Protein AF-A0A955X8Z4-F1 (afdb_monomer_lite)

Structure (mmCIF, N/CA/C/O backbone):
data_AF-A0A955X8Z4-F1
#
_entry.id   AF-A0A955X8Z4-F1
#
loop_
_atom_site.group_PDB
_atom_site.id
_atom_site.type_symbol
_atom_site.label_atom_id
_atom_site.label_alt_id
_atom_site.label_comp_id
_atom_site.label_asym_id
_atom_site.label_entity_id
_atom_site.label_seq_id
_atom_site.pdbx_PDB_ins_code
_atom_site.Cartn_x
_atom_site.Cartn_y
_atom_site.Cartn_z
_atom_site.occupancy
_atom_site.B_iso_or_equiv
_atom_site.auth_seq_id
_atom_site.auth_comp_id
_atom_site.auth_asym_id
_atom_site.auth_atom_id
_atom_site.pdbx_PDB_model_num
ATOM 1 N N . MET A 1 1 ? -12.330 -2.448 0.603 1.00 79.06 1 MET A N 1
ATOM 2 C CA . MET A 1 1 ? -11.180 -1.921 1.370 1.00 79.06 1 MET A CA 1
ATOM 3 C C . MET A 1 1 ? -11.492 -2.097 2.849 1.00 79.06 1 MET A C 1
ATOM 5 O O . MET A 1 1 ? -12.624 -1.824 3.218 1.00 79.06 1 MET A O 1
ATOM 9 N N . ALA A 1 2 ? -10.564 -2.621 3.653 1.00 87.19 2 ALA A N 1
ATOM 10 C CA . ALA A 1 2 ? -10.804 -2.914 5.071 1.00 87.19 2 ALA A CA 1
ATOM 11 C C . ALA A 1 2 ? -10.062 -1.913 5.966 1.00 87.19 2 ALA A C 1
ATOM 13 O O . ALA A 1 2 ? -8.911 -1.583 5.678 1.00 87.19 2 ALA A O 1
ATOM 14 N N . VAL A 1 3 ? -10.721 -1.463 7.035 1.00 92.06 3 VAL A N 1
ATOM 15 C CA . VAL A 1 3 ? -10.121 -0.638 8.090 1.00 92.06 3 VAL A CA 1
ATOM 16 C C . VAL A 1 3 ? -9.704 -1.561 9.229 1.00 92.06 3 VAL A C 1
ATOM 18 O O . VAL A 1 3 ? -10.517 -2.327 9.744 1.00 92.06 3 VAL A O 1
ATOM 21 N N . PHE A 1 4 ? -8.428 -1.516 9.597 1.00 93.50 4 PHE A N 1
ATOM 22 C CA . PHE A 1 4 ? -7.880 -2.307 10.693 1.00 93.50 4 PHE A CA 1
ATOM 23 C C . PHE A 1 4 ? -7.872 -1.469 11.969 1.00 93.50 4 PHE A C 1
ATOM 25 O O . PHE A 1 4 ? -7.394 -0.335 11.926 1.00 93.50 4 PHE A O 1
ATOM 32 N N . PRO A 1 5 ? -8.374 -1.993 13.097 1.00 94.25 5 PRO A N 1
ATOM 33 C CA . PRO A 1 5 ? -8.473 -1.213 14.321 1.00 94.25 5 PRO A CA 1
ATOM 34 C C . PRO A 1 5 ? -7.084 -0.859 14.858 1.00 94.25 5 PRO A C 1
ATOM 36 O O . PRO A 1 5 ? -6.146 -1.658 14.773 1.00 94.25 5 PRO A O 1
ATOM 39 N N . ILE A 1 6 ? -6.978 0.325 15.454 1.00 93.44 6 ILE A N 1
ATOM 40 C CA . ILE A 1 6 ? -5.828 0.743 16.263 1.00 93.44 6 ILE A CA 1
ATOM 41 C C . ILE A 1 6 ? -6.235 0.814 17.743 1.00 93.44 6 ILE A C 1
ATOM 43 O O . ILE A 1 6 ? -7.418 0.989 18.037 1.00 93.44 6 ILE A O 1
ATOM 47 N N . PRO A 1 7 ? -5.289 0.702 18.689 1.00 93.50 7 PRO A N 1
ATOM 48 C CA . PRO A 1 7 ? -5.566 0.952 20.096 1.00 93.50 7 PRO A CA 1
ATOM 49 C C . PRO A 1 7 ? -6.063 2.383 20.307 1.00 93.50 7 PRO A C 1
ATOM 51 O O . PRO A 1 7 ? -5.427 3.326 19.839 1.00 93.50 7 PRO A O 1
ATOM 54 N N . GLU A 1 8 ? -7.144 2.544 21.068 1.00 90.25 8 GLU A N 1
ATOM 55 C CA . GLU A 1 8 ? -7.736 3.852 21.383 1.00 90.25 8 GLU A CA 1
ATOM 56 C C . GLU A 1 8 ? -6.717 4.808 22.022 1.00 90.25 8 GLU A C 1
ATOM 58 O O . GLU A 1 8 ? -6.640 5.975 21.656 1.00 90.25 8 GLU A O 1
ATOM 63 N N . ALA A 1 9 ? -5.834 4.292 22.883 1.00 92.38 9 ALA A N 1
ATOM 64 C CA . ALA A 1 9 ? -4.761 5.068 23.509 1.00 92.38 9 ALA A CA 1
ATOM 65 C C . ALA A 1 9 ? -3.732 5.651 22.517 1.00 92.38 9 ALA A C 1
ATOM 67 O O . ALA A 1 9 ? -2.958 6.532 22.882 1.00 92.38 9 ALA A O 1
ATOM 68 N N . LEU A 1 10 ? -3.682 5.142 21.282 1.00 90.62 10 LEU A N 1
ATOM 69 C CA . LEU A 1 10 ? -2.820 5.658 20.217 1.00 90.62 10 LEU A CA 1
ATOM 70 C C . LEU A 1 10 ? -3.571 6.579 19.257 1.00 90.62 10 LEU A C 1
ATOM 72 O O . LEU A 1 10 ? -2.940 7.165 18.375 1.00 90.62 10 LEU A O 1
ATOM 76 N N . TRP A 1 11 ? -4.893 6.701 19.392 1.00 89.12 11 TRP A N 1
ATOM 77 C CA . TRP A 1 11 ? -5.659 7.595 18.549 1.00 89.12 11 TRP A CA 1
ATOM 78 C C . TRP A 1 11 ? -5.328 9.044 18.878 1.00 89.12 11 TRP A C 1
ATOM 80 O O . TRP A 1 11 ? -5.424 9.524 20.005 1.00 89.12 11 TRP A O 1
ATOM 90 N N . THR A 1 12 ? -4.949 9.768 17.841 1.00 83.25 12 THR A N 1
ATOM 91 C CA . THR A 1 12 ? -4.925 11.220 17.834 1.00 83.25 12 THR A CA 1
ATOM 92 C C . THR A 1 12 ? -5.432 11.608 16.453 1.00 83.25 12 THR A C 1
ATOM 94 O O . THR A 1 12 ? -4.940 11.036 15.474 1.00 83.25 12 THR A O 1
ATOM 97 N N . PRO A 1 13 ? -6.440 12.496 16.347 1.00 78.00 13 PRO A N 1
ATOM 98 C CA . PRO A 1 13 ? -6.966 12.912 15.057 1.00 78.00 13 PRO A CA 1
ATOM 99 C C . PRO A 1 13 ? -5.815 13.350 14.144 1.00 78.00 13 PRO A C 1
ATOM 101 O O . PRO A 1 13 ? -5.045 14.232 14.537 1.00 78.00 13 PRO A O 1
ATOM 104 N N . PRO A 1 14 ? -5.642 12.723 12.967 1.00 72.56 14 PRO A N 1
ATOM 105 C CA . PRO A 1 14 ? -4.527 13.061 12.103 1.00 72.56 14 PRO A CA 1
ATOM 106 C C . PRO A 1 14 ? -4.683 14.507 11.623 1.00 72.56 14 PRO A C 1
ATOM 108 O O . PRO A 1 14 ? -5.742 14.905 11.136 1.00 72.56 14 PRO A O 1
ATOM 111 N N . GLY A 1 15 ? -3.617 15.293 11.779 1.00 77.25 15 GLY A N 1
ATOM 112 C CA . GLY A 1 15 ? -3.500 16.605 11.149 1.00 77.25 15 GLY A CA 1
ATOM 113 C C . GLY A 1 15 ? -3.297 16.491 9.631 1.00 77.25 15 GLY A C 1
ATOM 114 O O . GLY A 1 15 ? -3.434 15.406 9.059 1.00 77.25 15 GLY A O 1
ATOM 115 N N . PRO A 1 16 ? -2.942 17.597 8.956 1.00 78.44 16 PRO A N 1
ATOM 116 C CA . PRO A 1 16 ? -2.572 17.573 7.545 1.00 78.44 16 PRO A CA 1
ATOM 117 C C . PRO A 1 16 ? -1.499 16.516 7.257 1.00 78.44 16 PRO A C 1
ATOM 119 O O . PRO A 1 16 ? -0.613 16.284 8.083 1.00 78.44 16 PRO A O 1
ATOM 122 N N . LEU A 1 17 ? -1.566 15.889 6.078 1.00 75.12 17 LEU A N 1
ATOM 123 C CA . LEU A 1 17 ? -0.552 14.922 5.666 1.00 75.12 17 LEU A CA 1
ATOM 124 C C . LEU A 1 17 ? 0.818 15.626 5.625 1.00 75.12 17 LEU A C 1
ATOM 126 O O . LEU A 1 17 ? 0.941 16.639 4.929 1.00 75.12 17 LEU A O 1
ATOM 130 N N . PRO A 1 18 ? 1.834 15.129 6.355 1.00 77.00 18 PRO A N 1
ATOM 131 C CA . PRO A 1 18 ? 3.148 15.751 6.346 1.00 77.00 18 PRO A CA 1
ATOM 132 C C . PRO A 1 18 ? 3.787 15.615 4.962 1.00 77.00 18 PRO A C 1
ATOM 134 O O . PRO A 1 18 ? 3.451 14.713 4.186 1.00 77.00 18 PRO A O 1
ATOM 137 N N . SER A 1 19 ? 4.729 16.508 4.657 1.00 82.44 19 SER A N 1
ATOM 138 C CA . SER A 1 19 ? 5.521 16.408 3.431 1.00 82.44 19 SER A CA 1
ATOM 139 C C . SER A 1 19 ? 6.191 15.028 3.349 1.00 82.44 19 SER A C 1
ATOM 141 O O . SER A 1 19 ? 6.717 14.547 4.354 1.00 82.44 19 SER A O 1
ATOM 143 N N . PRO A 1 20 ? 6.241 14.384 2.168 1.00 76.56 20 PRO A N 1
ATOM 144 C CA . PRO A 1 20 ? 6.948 13.113 2.007 1.00 76.56 20 PRO A CA 1
ATOM 145 C C . PRO A 1 20 ? 8.465 13.237 2.228 1.00 76.56 20 PRO A C 1
ATOM 147 O O . PRO A 1 20 ? 9.138 12.221 2.380 1.00 76.56 20 PRO A O 1
ATOM 150 N N . PHE A 1 21 ? 8.988 14.467 2.246 1.00 82.94 21 PHE A N 1
ATOM 151 C CA . PHE A 1 21 ? 10.391 14.791 2.511 1.00 82.94 21 PHE A CA 1
ATOM 152 C C . PHE A 1 21 ? 10.642 15.228 3.960 1.00 82.94 21 PHE A C 1
ATOM 154 O O . PHE A 1 21 ? 11.747 15.647 4.286 1.00 82.94 21 PHE A O 1
ATOM 161 N N . ASP A 1 22 ? 9.623 15.179 4.817 1.00 80.88 22 ASP A N 1
ATOM 162 C CA . ASP A 1 22 ? 9.766 15.491 6.233 1.00 80.88 22 ASP A CA 1
ATOM 163 C C . ASP A 1 22 ? 10.285 14.261 6.995 1.00 80.88 22 ASP A C 1
ATOM 165 O O . ASP A 1 22 ? 9.651 13.201 7.012 1.00 80.88 22 ASP A O 1
ATOM 169 N N . GLU A 1 23 ? 11.452 14.403 7.624 1.00 74.00 23 GLU A N 1
ATOM 170 C CA . GLU A 1 23 ? 12.070 13.368 8.461 1.00 74.00 23 GLU A CA 1
ATOM 171 C C . GLU A 1 23 ? 11.567 13.390 9.914 1.00 74.00 23 GLU A C 1
ATOM 173 O O . GLU A 1 23 ? 12.018 12.590 10.740 1.00 74.00 23 GLU A O 1
ATOM 178 N N . SER A 1 24 ? 10.624 14.282 10.242 1.00 68.81 24 SER A N 1
ATOM 179 C CA . SER A 1 24 ? 10.022 14.380 11.571 1.00 68.81 24 SER A CA 1
ATOM 180 C C . SER A 1 24 ? 9.500 13.030 12.084 1.00 68.81 24 SER A C 1
ATOM 182 O O . SER A 1 24 ? 9.100 12.158 11.299 1.00 68.81 24 SER A O 1
ATOM 184 N N . PRO A 1 25 ? 9.463 12.831 13.419 1.00 65.50 25 PRO A N 1
ATOM 185 C CA . PRO A 1 25 ? 9.023 11.577 14.010 1.00 65.50 25 PRO A CA 1
ATOM 186 C C . PRO A 1 25 ? 7.645 11.179 13.483 1.00 65.50 25 PRO A C 1
ATOM 188 O O . PRO A 1 25 ? 6.665 11.912 13.622 1.00 6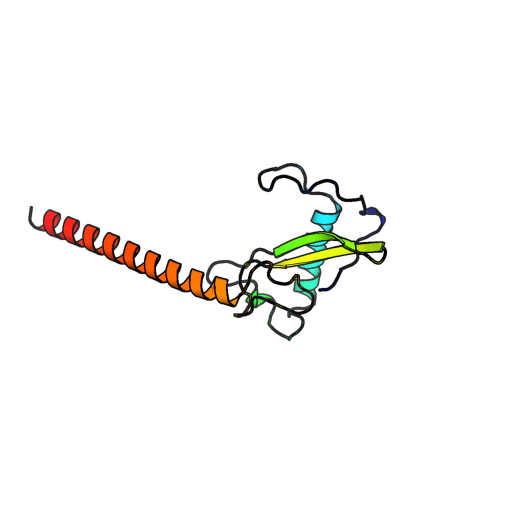5.50 25 PRO A O 1
ATOM 191 N N . ARG A 1 26 ? 7.564 9.990 12.877 1.00 75.75 26 ARG A N 1
ATOM 192 C CA . ARG A 1 26 ? 6.298 9.474 12.350 1.00 75.75 26 ARG A CA 1
ATOM 193 C C . ARG A 1 26 ? 5.286 9.333 13.487 1.00 75.75 26 ARG A C 1
ATOM 195 O O . ARG A 1 26 ? 5.628 8.844 14.564 1.00 75.75 26 ARG A O 1
ATOM 202 N N . HIS A 1 27 ? 4.037 9.707 13.213 1.00 85.44 27 HIS A N 1
ATOM 203 C CA . HIS A 1 27 ? 2.925 9.635 14.162 1.00 85.44 27 HIS A CA 1
ATOM 204 C C . HIS A 1 27 ? 2.883 8.273 14.899 1.00 85.44 27 HIS A C 1
ATOM 206 O O . HIS A 1 27 ? 2.943 7.237 14.224 1.00 85.44 27 HIS A O 1
ATOM 212 N N . PRO A 1 28 ? 2.733 8.222 16.242 1.00 90.00 28 PRO A N 1
ATOM 213 C CA . PRO A 1 28 ? 2.778 6.971 17.011 1.00 90.00 28 PRO A CA 1
ATOM 214 C C . PRO A 1 28 ? 1.815 5.892 16.501 1.00 90.00 28 PRO A C 1
ATOM 216 O O . PRO A 1 28 ? 2.222 4.744 16.317 1.00 90.00 28 PRO A O 1
ATOM 219 N N . ALA A 1 29 ? 0.574 6.269 16.171 1.00 91.38 29 ALA A N 1
ATOM 220 C CA . ALA A 1 29 ? -0.401 5.358 15.562 1.00 91.38 29 ALA A CA 1
ATOM 221 C C . ALA A 1 29 ? 0.074 4.770 14.225 1.00 91.38 29 ALA A C 1
ATOM 223 O O . ALA A 1 29 ? -0.122 3.586 13.972 1.00 91.38 29 ALA A O 1
ATOM 224 N N . ALA A 1 30 ? 0.730 5.570 13.376 1.00 90.25 30 ALA A N 1
ATOM 225 C CA . ALA A 1 30 ? 1.232 5.103 12.088 1.00 90.25 30 ALA A CA 1
ATOM 226 C C . ALA A 1 30 ? 2.391 4.119 12.278 1.00 90.25 30 A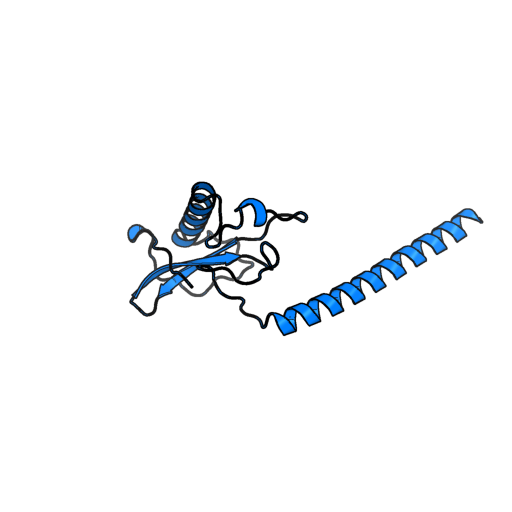LA A C 1
ATOM 228 O O . ALA A 1 30 ? 2.432 3.078 11.626 1.00 90.25 30 ALA A O 1
ATOM 229 N N . ARG A 1 31 ? 3.301 4.398 13.221 1.00 91.31 31 ARG A N 1
ATOM 230 C CA . ARG A 1 31 ? 4.381 3.467 13.576 1.00 91.31 31 ARG A CA 1
ATOM 231 C C . ARG A 1 31 ? 3.825 2.145 14.105 1.00 91.31 31 ARG A C 1
ATOM 233 O O . ARG A 1 31 ? 4.270 1.088 13.669 1.00 91.31 31 ARG A O 1
ATOM 240 N N . TRP A 1 32 ? 2.841 2.199 15.002 1.00 94.62 32 TRP A N 1
ATOM 241 C CA . TRP A 1 32 ? 2.177 1.001 15.513 1.00 94.62 32 TRP A CA 1
ATOM 242 C C . TRP A 1 32 ? 1.477 0.219 14.397 1.00 94.62 32 TRP A C 1
ATOM 244 O O . TRP A 1 32 ? 1.655 -0.991 14.307 1.00 94.62 32 TRP A O 1
ATOM 254 N N . ALA A 1 33 ? 0.753 0.900 13.505 1.00 95.31 33 ALA A N 1
ATOM 255 C CA . ALA A 1 33 ? 0.054 0.278 12.383 1.00 95.31 33 ALA A CA 1
ATOM 256 C C . ALA A 1 33 ? 1.009 -0.446 11.419 1.00 95.31 33 ALA A C 1
ATOM 258 O O . ALA A 1 33 ? 0.683 -1.528 10.932 1.00 95.31 33 ALA A O 1
ATOM 259 N N . VAL A 1 34 ? 2.208 0.100 11.175 1.00 94.44 34 VAL A N 1
ATOM 260 C CA . VAL A 1 34 ? 3.251 -0.593 10.396 1.00 94.44 34 VAL A CA 1
ATOM 261 C C . VAL A 1 34 ? 3.668 -1.898 11.075 1.00 94.44 34 VAL A C 1
ATOM 263 O O . VAL A 1 34 ? 3.775 -2.929 10.409 1.00 94.44 34 VAL A O 1
ATOM 266 N N . GLU A 1 35 ? 3.895 -1.878 12.388 1.00 95.81 35 GLU A N 1
ATOM 267 C CA . GLU A 1 35 ? 4.298 -3.079 13.124 1.00 95.81 35 GLU A CA 1
ATOM 268 C C . GLU A 1 35 ? 3.166 -4.107 13.240 1.00 95.81 35 GLU A C 1
ATOM 270 O O . GLU A 1 35 ? 3.408 -5.307 13.087 1.00 95.81 35 GLU A O 1
ATOM 275 N N . ASP A 1 36 ? 1.923 -3.654 13.412 1.00 96.81 36 ASP A N 1
ATOM 276 C CA . ASP A 1 36 ? 0.737 -4.510 13.375 1.00 96.81 36 ASP A CA 1
ATOM 277 C C . ASP A 1 36 ? 0.574 -5.179 12.004 1.00 96.81 36 ASP A C 1
ATOM 279 O O . ASP A 1 36 ? 0.414 -6.397 11.928 1.00 96.81 36 ASP A O 1
ATOM 283 N N . LEU A 1 37 ? 0.707 -4.422 10.909 1.00 95.50 37 LEU A N 1
ATOM 284 C CA . LEU A 1 37 ? 0.669 -4.970 9.553 1.00 95.50 37 LEU A CA 1
ATOM 285 C C . LEU A 1 37 ? 1.767 -6.021 9.345 1.00 95.50 37 LEU A C 1
ATOM 287 O O . LEU A 1 37 ? 1.493 -7.115 8.851 1.00 95.50 37 LEU A O 1
ATOM 291 N N . ARG A 1 38 ? 3.005 -5.716 9.750 1.00 93.06 38 ARG A N 1
ATOM 292 C CA . ARG A 1 38 ? 4.140 -6.648 9.667 1.00 93.06 38 ARG A CA 1
ATOM 293 C C . ARG A 1 38 ? 3.878 -7.934 10.443 1.00 93.06 38 ARG A C 1
ATOM 295 O O . ARG A 1 38 ? 4.152 -9.017 9.929 1.00 93.06 38 ARG A O 1
ATOM 302 N N . ARG A 1 39 ? 3.347 -7.825 11.662 1.00 95.75 39 ARG A N 1
ATOM 303 C CA . ARG A 1 39 ? 2.956 -8.975 12.483 1.00 95.75 39 ARG A CA 1
ATOM 304 C C . ARG A 1 39 ? 1.892 -9.815 11.779 1.00 95.75 39 ARG A C 1
ATOM 306 O O . ARG A 1 39 ? 2.123 -11.001 11.578 1.00 95.75 39 ARG A O 1
ATOM 313 N N . ARG A 1 40 ? 0.796 -9.197 11.329 1.00 94.19 40 ARG A N 1
ATOM 314 C CA . ARG A 1 40 ? -0.306 -9.891 10.641 1.00 94.19 40 ARG A CA 1
ATOM 315 C C . ARG A 1 40 ? 0.158 -10.634 9.394 1.00 94.19 40 ARG A C 1
ATOM 317 O O . ARG A 1 40 ? -0.292 -11.745 9.153 1.00 94.19 40 ARG A O 1
ATOM 324 N N . LEU A 1 41 ? 1.055 -10.040 8.605 1.00 92.50 41 LEU A N 1
ATOM 325 C CA . LEU A 1 41 ? 1.618 -10.703 7.427 1.00 92.50 41 LEU A CA 1
ATOM 326 C C . LEU A 1 41 ? 2.464 -11.922 7.818 1.00 92.50 41 LEU A C 1
ATOM 328 O O . LEU A 1 41 ? 2.327 -12.974 7.204 1.00 92.50 41 LEU A O 1
ATOM 332 N N . ARG A 1 42 ? 3.299 -11.819 8.859 1.00 91.44 42 ARG A N 1
ATOM 333 C CA . ARG A 1 42 ? 4.087 -12.964 9.346 1.00 91.44 42 ARG A CA 1
ATOM 334 C C . ARG A 1 42 ? 3.210 -14.095 9.879 1.00 91.44 42 ARG A C 1
ATOM 336 O O . ARG A 1 42 ? 3.488 -15.248 9.582 1.00 91.44 42 ARG A O 1
ATOM 343 N N . GLU A 1 43 ? 2.178 -13.763 10.648 1.00 94.06 43 GLU A N 1
ATOM 344 C CA . GLU A 1 43 ? 1.262 -14.741 11.247 1.00 94.06 43 GLU A CA 1
ATOM 345 C C . GLU A 1 43 ? 0.374 -15.418 10.201 1.00 94.06 43 GLU A C 1
ATOM 347 O O . GLU A 1 43 ? 0.187 -16.629 10.248 1.00 94.06 43 GLU A O 1
ATOM 352 N N . ALA A 1 44 ? -0.155 -14.654 9.241 1.00 91.38 44 ALA A N 1
ATOM 353 C CA . ALA A 1 44 ? -1.017 -15.204 8.202 1.00 91.38 44 ALA A CA 1
ATOM 354 C C . ALA A 1 44 ? -0.249 -16.088 7.210 1.00 91.38 44 ALA A C 1
ATOM 356 O O . ALA A 1 44 ? -0.815 -17.040 6.682 1.00 91.38 44 ALA A O 1
ATOM 357 N N . GLY A 1 45 ? 1.005 -15.744 6.886 1.00 89.62 45 GLY A N 1
ATOM 358 C CA . GLY A 1 45 ? 1.830 -16.446 5.890 1.00 89.62 45 GLY A CA 1
ATOM 359 C C . GLY A 1 45 ? 1.359 -16.295 4.434 1.00 89.62 45 GLY A C 1
ATOM 360 O O . GLY A 1 45 ? 2.146 -16.476 3.503 1.00 89.62 45 GLY A O 1
ATOM 361 N N . GLN A 1 46 ? 0.108 -15.885 4.224 1.00 89.75 46 GLN A N 1
ATOM 362 C CA . GLN A 1 46 ? -0.526 -15.665 2.930 1.00 89.75 46 GLN A CA 1
ATOM 363 C C . GLN A 1 46 ? -1.430 -14.423 2.936 1.00 89.75 46 GLN A C 1
ATOM 365 O O . GLN A 1 46 ? -1.879 -13.940 3.977 1.00 89.75 46 GLN A O 1
ATOM 370 N N . LEU A 1 47 ? -1.694 -13.897 1.745 1.00 87.25 47 LEU A N 1
ATOM 371 C CA . LEU A 1 47 ? -2.690 -12.868 1.470 1.00 87.25 47 LEU A CA 1
ATOM 372 C C . LEU A 1 47 ? -4.099 -13.486 1.435 1.00 87.25 47 LEU A C 1
ATOM 374 O O . LEU A 1 47 ? -4.254 -14.705 1.428 1.00 87.25 47 LEU A O 1
ATOM 378 N N . ALA A 1 48 ? -5.135 -12.641 1.392 1.00 80.81 48 ALA A N 1
ATOM 379 C CA . ALA A 1 48 ? -6.536 -13.065 1.501 1.00 80.81 48 ALA A CA 1
ATOM 380 C C . ALA A 1 48 ? -6.977 -14.117 0.458 1.00 80.81 48 ALA A C 1
ATOM 382 O O . ALA A 1 48 ? -7.780 -14.977 0.798 1.00 80.81 48 ALA A O 1
ATOM 383 N N . ASP A 1 49 ? -6.405 -14.106 -0.754 1.00 81.88 49 ASP A N 1
ATOM 384 C CA . ASP A 1 49 ? -6.708 -15.101 -1.803 1.00 81.88 49 ASP A CA 1
ATOM 385 C C . ASP A 1 49 ? -5.627 -16.202 -1.910 1.00 81.88 49 ASP A C 1
ATOM 387 O O . ASP A 1 49 ? -5.430 -16.788 -2.971 1.00 81.88 49 ASP A O 1
ATOM 391 N N . GLY A 1 50 ? -4.864 -16.454 -0.840 1.00 83.69 50 GLY A N 1
ATOM 392 C CA . GLY A 1 50 ? -3.918 -17.578 -0.748 1.00 83.69 50 GLY A CA 1
ATOM 393 C C . GLY A 1 50 ? -2.528 -17.351 -1.353 1.00 83.69 50 GLY A C 1
ATOM 394 O O . GLY A 1 50 ? -1.666 -18.220 -1.245 1.00 83.69 50 GLY A O 1
ATOM 395 N N . ALA A 1 51 ? -2.252 -16.191 -1.959 1.00 85.56 51 ALA A N 1
ATOM 396 C CA . ALA A 1 51 ? -0.895 -15.885 -2.417 1.00 85.56 51 ALA A CA 1
ATOM 397 C C . ALA A 1 51 ? 0.074 -15.781 -1.229 1.00 85.56 51 ALA A C 1
ATOM 399 O O . ALA A 1 51 ? -0.253 -15.116 -0.245 1.00 85.56 51 ALA A O 1
ATOM 400 N N . PRO A 1 52 ? 1.275 -16.379 -1.297 1.00 88.81 52 PRO A N 1
ATOM 401 C CA . PRO A 1 52 ? 2.206 -16.363 -0.178 1.00 88.81 52 PRO A CA 1
ATOM 402 C C . PRO A 1 52 ? 2.685 -14.938 0.106 1.00 88.81 52 PRO A C 1
ATOM 404 O O . PRO A 1 52 ? 2.913 -14.153 -0.812 1.00 88.81 52 PRO A O 1
ATOM 407 N N . VAL A 1 53 ? 2.935 -14.613 1.374 1.00 88.00 53 VAL A N 1
ATOM 408 C CA . VAL A 1 53 ? 3.527 -13.319 1.771 1.00 88.00 53 VAL A CA 1
ATOM 409 C C . VAL A 1 53 ? 4.903 -13.105 1.135 1.00 88.00 53 VAL A C 1
ATOM 411 O O . VAL A 1 53 ? 5.285 -11.968 0.870 1.00 88.00 53 VAL A O 1
ATOM 414 N N . ALA A 1 54 ? 5.607 -14.186 0.786 1.00 87.38 54 ALA A N 1
ATOM 415 C CA . ALA A 1 54 ? 6.831 -14.136 -0.011 1.00 87.38 54 ALA A CA 1
ATOM 416 C C . ALA A 1 54 ? 6.644 -13.443 -1.376 1.00 87.38 54 ALA A C 1
ATOM 418 O O . ALA A 1 54 ? 7.601 -12.880 -1.890 1.00 87.38 54 ALA A O 1
ATOM 419 N N . ALA A 1 55 ? 5.429 -13.392 -1.935 1.00 85.25 5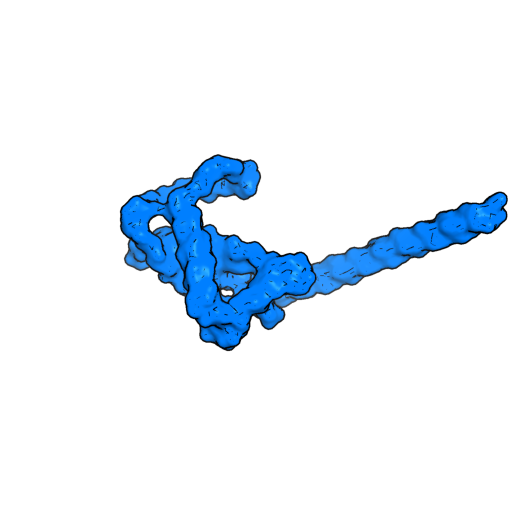5 ALA A N 1
ATOM 420 C CA . ALA A 1 55 ? 5.141 -12.641 -3.159 1.00 85.25 55 ALA A CA 1
ATOM 421 C C . ALA A 1 55 ? 5.287 -11.116 -2.994 1.00 85.25 55 ALA A C 1
ATOM 423 O O . ALA A 1 55 ? 5.417 -10.404 -3.988 1.00 85.25 55 ALA A O 1
ATOM 424 N N . LEU A 1 56 ? 5.290 -10.606 -1.754 1.00 83.69 56 LEU A N 1
ATOM 425 C CA . LEU A 1 56 ? 5.642 -9.215 -1.453 1.00 83.69 56 LEU A CA 1
ATOM 426 C C . LEU A 1 56 ? 7.152 -8.969 -1.584 1.00 83.69 56 LEU A C 1
ATOM 428 O O . LEU A 1 56 ? 7.580 -7.822 -1.678 1.00 83.69 56 LEU A O 1
ATOM 432 N N . VAL A 1 57 ? 7.964 -10.026 -1.598 1.00 81.06 57 VAL A N 1
ATOM 433 C CA . VAL A 1 57 ? 9.415 -9.971 -1.768 1.00 81.06 57 VAL A CA 1
ATOM 434 C C . VAL A 1 57 ? 9.736 -10.382 -3.205 1.00 81.06 57 VAL A C 1
ATOM 436 O O . VAL A 1 57 ? 9.946 -11.550 -3.515 1.00 81.06 57 VAL A O 1
ATOM 439 N N . GLY A 1 58 ? 9.700 -9.408 -4.116 1.00 67.44 58 GLY A N 1
ATOM 440 C CA . GLY A 1 58 ? 9.956 -9.637 -5.534 1.00 67.44 58 GLY A CA 1
ATOM 441 C C . GLY A 1 58 ? 11.446 -9.838 -5.869 1.00 67.44 58 GLY A C 1
ATOM 442 O O . GLY A 1 58 ? 12.320 -9.460 -5.084 1.00 67.44 58 GLY A O 1
ATOM 443 N N . PRO A 1 59 ? 11.764 -10.338 -7.082 1.00 62.16 59 PRO A N 1
ATOM 444 C CA . PRO A 1 59 ? 13.144 -10.566 -7.533 1.00 62.16 59 PRO A CA 1
ATOM 445 C C . PRO A 1 59 ? 14.001 -9.292 -7.617 1.00 62.16 59 PRO A C 1
ATOM 447 O O . PRO A 1 59 ? 15.222 -9.371 -7.683 1.00 62.16 59 PRO A O 1
ATOM 450 N N . ARG A 1 60 ? 13.365 -8.114 -7.655 1.00 62.75 60 ARG A N 1
ATOM 451 C CA . ARG A 1 60 ? 14.014 -6.799 -7.794 1.00 62.75 60 ARG A CA 1
ATOM 452 C C . ARG A 1 60 ? 14.060 -6.013 -6.474 1.00 62.75 60 ARG A C 1
ATOM 454 O O . ARG A 1 60 ? 14.212 -4.797 -6.498 1.00 62.75 60 ARG A O 1
ATOM 461 N N . GLY A 1 61 ? 13.911 -6.701 -5.341 1.00 63.12 61 GLY A N 1
ATOM 462 C CA . GLY A 1 61 ? 13.632 -6.085 -4.044 1.00 63.12 61 GLY A CA 1
ATOM 463 C C . GLY A 1 61 ? 12.127 -6.072 -3.770 1.00 63.12 61 GLY A C 1
ATOM 464 O O . GLY A 1 61 ? 11.318 -5.991 -4.693 1.00 63.12 61 GLY A O 1
ATOM 465 N N . GLY A 1 62 ? 11.741 -6.247 -2.505 1.00 76.06 62 GLY A N 1
ATOM 466 C CA . GLY A 1 62 ? 10.334 -6.325 -2.108 1.00 76.06 62 GLY A CA 1
ATOM 467 C C . GLY A 1 62 ? 9.528 -5.059 -2.409 1.00 76.06 62 GLY A C 1
ATOM 468 O O . GLY A 1 62 ? 10.086 -3.983 -2.615 1.00 76.06 62 GLY A O 1
ATOM 469 N N . THR A 1 63 ? 8.201 -5.187 -2.419 1.00 85.19 63 THR A N 1
ATOM 470 C CA . THR A 1 63 ? 7.299 -4.038 -2.537 1.00 85.19 63 THR A CA 1
ATOM 471 C C . THR A 1 63 ? 7.344 -3.180 -1.273 1.00 85.19 63 THR A C 1
ATOM 473 O O . THR A 1 63 ? 7.509 -3.676 -0.154 1.00 85.19 63 THR A O 1
ATOM 476 N N . MET A 1 64 ? 7.167 -1.873 -1.446 1.00 88.44 64 MET A N 1
ATOM 477 C CA . MET A 1 64 ? 6.973 -0.966 -0.326 1.00 88.44 64 MET A CA 1
ATOM 478 C C . MET A 1 64 ? 5.551 -1.128 0.212 1.00 88.44 64 MET A C 1
ATOM 480 O O . MET A 1 64 ? 4.582 -0.977 -0.529 1.00 88.44 64 MET A O 1
ATOM 484 N N . LEU A 1 65 ? 5.432 -1.400 1.509 1.00 91.00 65 LEU A N 1
ATOM 485 C CA . LEU A 1 65 ? 4.153 -1.411 2.214 1.00 91.00 65 LEU A CA 1
ATOM 486 C C . LEU A 1 65 ? 3.894 -0.042 2.840 1.00 91.00 65 LEU A C 1
ATOM 488 O O . LEU A 1 65 ? 4.782 0.538 3.464 1.00 91.00 65 LEU A O 1
ATOM 492 N N . GLY A 1 66 ? 2.667 0.446 2.702 1.00 90.25 66 GLY A N 1
ATOM 493 C CA . GLY A 1 66 ? 2.203 1.694 3.297 1.00 90.25 66 GLY A CA 1
ATOM 494 C C . GLY A 1 66 ? 1.012 1.465 4.218 1.00 90.25 66 GLY A C 1
ATOM 495 O O . GLY A 1 66 ? 0.195 0.572 3.983 1.00 90.25 66 GLY A O 1
ATOM 496 N N . VAL A 1 67 ? 0.902 2.301 5.249 1.00 93.00 67 VAL A N 1
ATOM 497 C CA . VAL A 1 67 ? -0.299 2.413 6.083 1.00 93.00 67 VAL A CA 1
ATOM 498 C C . VAL A 1 67 ? -0.783 3.857 6.103 1.00 93.00 67 VAL A C 1
ATOM 500 O O . VAL A 1 67 ? 0.028 4.781 6.057 1.00 93.00 67 VAL A O 1
ATOM 503 N N . LEU A 1 68 ? -2.095 4.045 6.198 1.00 90.94 68 LEU A N 1
ATOM 504 C CA . LEU A 1 68 ? -2.717 5.352 6.390 1.00 90.94 68 LEU A CA 1
ATOM 505 C C . LEU A 1 68 ? -3.677 5.266 7.571 1.00 90.94 68 LEU A C 1
ATOM 507 O O . LEU A 1 68 ? -4.636 4.501 7.514 1.00 90.94 68 LEU A O 1
ATOM 511 N N . VAL A 1 69 ? -3.409 6.028 8.631 1.00 91.50 69 VAL A N 1
ATOM 512 C CA . VAL A 1 69 ? -4.306 6.138 9.790 1.00 91.50 69 VAL A CA 1
ATOM 513 C C . VAL A 1 69 ? -5.505 6.995 9.395 1.00 91.50 69 VAL A C 1
ATOM 515 O O . VAL A 1 69 ? -5.328 8.073 8.830 1.00 91.50 69 VAL A O 1
ATOM 518 N N . VAL A 1 70 ? -6.714 6.506 9.662 1.00 90.38 70 VAL A N 1
ATOM 519 C CA . VAL A 1 70 ? -7.970 7.117 9.216 1.00 90.38 70 VAL A CA 1
ATOM 520 C C . VAL A 1 70 ? -9.020 7.101 10.324 1.00 90.38 70 VAL A C 1
ATOM 522 O O . VAL A 1 70 ? -9.070 6.174 11.134 1.00 90.38 70 VAL A O 1
ATOM 525 N N . ALA A 1 71 ? -9.894 8.106 10.305 1.00 90.69 71 ALA A N 1
ATOM 526 C CA . ALA A 1 71 ? -11.254 7.974 10.812 1.00 90.69 71 ALA A CA 1
ATOM 527 C C . ALA A 1 71 ? -12.157 7.629 9.622 1.00 90.69 71 ALA A C 1
ATOM 529 O O . ALA A 1 71 ? -12.177 8.355 8.626 1.00 90.69 71 ALA A O 1
ATOM 530 N N . ALA A 1 72 ? -12.857 6.504 9.694 1.00 85.44 72 ALA A N 1
ATOM 531 C CA . ALA A 1 72 ? -13.823 6.106 8.685 1.00 85.44 72 ALA A CA 1
ATOM 532 C C . ALA A 1 72 ? -15.135 6.891 8.837 1.00 85.44 72 ALA A C 1
ATOM 534 O O . ALA A 1 72 ? -15.412 7.496 9.873 1.00 85.44 72 ALA A O 1
ATOM 535 N N . ALA A 1 73 ? -15.961 6.870 7.788 1.00 84.19 73 ALA A N 1
ATOM 536 C CA . ALA A 1 73 ? -17.232 7.598 7.758 1.00 84.19 73 ALA A CA 1
ATOM 537 C C . ALA A 1 73 ? -18.233 7.126 8.830 1.00 84.19 73 ALA A C 1
ATOM 539 O O . ALA A 1 73 ? -19.101 7.891 9.234 1.00 84.19 73 ALA A O 1
ATOM 540 N N . ASP A 1 74 ? -18.097 5.886 9.303 1.00 86.75 74 ASP A N 1
ATOM 541 C CA . ASP A 1 74 ? -18.887 5.317 10.400 1.00 86.75 74 ASP A CA 1
ATOM 542 C C . ASP A 1 74 ? -18.352 5.688 11.798 1.00 86.75 74 ASP A C 1
ATOM 544 O O . ASP A 1 74 ? -18.863 5.209 12.806 1.00 86.75 74 ASP A O 1
ATOM 548 N N . GLY A 1 75 ? -17.322 6.539 11.870 1.00 85.00 75 GLY A N 1
ATOM 549 C CA . GLY A 1 75 ? -16.669 6.949 13.109 1.00 85.00 75 GLY A CA 1
ATOM 550 C C . GLY A 1 75 ? -15.620 5.962 13.623 1.00 85.00 75 GLY A C 1
ATOM 551 O O . GLY A 1 75 ? -14.953 6.264 14.615 1.00 85.00 75 GLY A O 1
ATOM 552 N N . SER A 1 76 ? -15.425 4.812 12.965 1.00 86.81 76 SER A N 1
ATOM 553 C CA . SER A 1 76 ? -14.382 3.866 13.362 1.00 86.81 76 SER A CA 1
ATOM 554 C C . SER A 1 76 ? -12.983 4.434 13.114 1.00 86.81 76 SER A C 1
ATOM 556 O O . SER A 1 76 ? -12.718 5.133 12.135 1.00 86.81 76 SER A O 1
ATOM 558 N N . GLN A 1 77 ? -12.070 4.141 14.036 1.00 91.88 77 GLN A N 1
ATOM 559 C CA . GLN A 1 77 ? -10.690 4.618 14.011 1.00 91.88 77 GLN A CA 1
ATOM 560 C C . GLN A 1 77 ? -9.765 3.449 13.713 1.00 91.88 77 GLN A C 1
ATOM 562 O O . GLN A 1 77 ? -9.849 2.383 14.331 1.00 91.88 77 GLN A O 1
ATOM 567 N N . GLY A 1 78 ? -8.861 3.640 12.763 1.00 94.06 78 GLY A N 1
ATOM 568 C CA . GLY A 1 78 ? -8.031 2.540 12.320 1.00 94.06 78 GLY A CA 1
ATOM 569 C C . GLY A 1 78 ? -6.980 2.943 11.314 1.00 94.06 78 GLY A C 1
ATOM 570 O O . GLY A 1 78 ? -6.588 4.105 11.211 1.00 94.06 78 GLY A O 1
ATOM 571 N N . TYR A 1 79 ? -6.520 1.960 10.553 1.00 94.19 79 TYR A N 1
ATOM 572 C CA . TYR A 1 79 ? -5.617 2.180 9.442 1.00 94.19 79 TYR A CA 1
ATOM 573 C C . TYR A 1 79 ? -6.010 1.371 8.206 1.00 94.19 79 TYR A C 1
ATOM 575 O O . TYR A 1 79 ? -6.563 0.272 8.284 1.00 94.19 79 TYR A O 1
ATOM 583 N N . LEU A 1 80 ? -5.691 1.936 7.047 1.00 94.19 80 LEU A N 1
ATOM 584 C CA . LEU A 1 80 ? -5.697 1.278 5.748 1.00 94.19 80 LEU A CA 1
ATOM 585 C C . LEU A 1 80 ? -4.289 0.781 5.433 1.00 94.19 80 LEU A C 1
ATOM 587 O O . LEU A 1 80 ? -3.308 1.373 5.879 1.00 94.19 80 LEU A O 1
ATOM 591 N N . ARG A 1 81 ? -4.183 -0.269 4.618 1.00 94.31 81 ARG A N 1
ATOM 592 C CA . ARG A 1 81 ? -2.907 -0.813 4.133 1.00 94.31 81 ARG A CA 1
ATOM 593 C C . ARG A 1 81 ? -2.840 -0.793 2.610 1.00 94.31 81 ARG A C 1
ATOM 595 O O . ARG A 1 81 ? -3.837 -1.071 1.943 1.00 94.31 81 ARG A O 1
ATOM 602 N N . ALA A 1 82 ? -1.662 -0.510 2.074 1.00 93.19 82 ALA A N 1
ATOM 603 C CA . ALA A 1 82 ? -1.376 -0.450 0.643 1.00 93.19 82 ALA A CA 1
ATOM 604 C C . ALA A 1 82 ? -0.005 -1.071 0.338 1.00 93.19 82 ALA A C 1
ATOM 606 O O . ALA A 1 82 ? 0.837 -1.205 1.229 1.00 93.19 82 ALA A O 1
ATOM 607 N N . PHE A 1 83 ? 0.225 -1.427 -0.923 1.00 91.00 83 PHE A N 1
ATOM 608 C CA . PHE A 1 83 ? 1.530 -1.842 -1.438 1.00 91.00 83 PHE A CA 1
ATOM 609 C C . PHE A 1 83 ? 1.852 -1.069 -2.723 1.00 91.00 83 PHE A C 1
ATOM 611 O O . PHE A 1 83 ? 0.954 -0.558 -3.392 1.00 91.00 83 PHE A O 1
ATOM 618 N N . GLY A 1 84 ? 3.135 -0.967 -3.060 1.00 86.81 84 GLY A N 1
ATOM 619 C CA . GLY A 1 84 ? 3.596 -0.328 -4.289 1.00 86.81 84 GLY A CA 1
ATOM 620 C C . GLY A 1 84 ? 3.573 -1.278 -5.489 1.00 86.81 84 GLY A C 1
ATOM 621 O O . GLY A 1 84 ? 4.081 -2.398 -5.411 1.00 86.81 84 GLY A O 1
ATOM 622 N N . GLY A 1 85 ? 3.046 -0.808 -6.620 1.00 84.12 85 GLY A N 1
ATOM 623 C CA . GLY A 1 85 ? 3.065 -1.546 -7.885 1.00 84.12 85 GLY A CA 1
ATOM 624 C C . GLY A 1 85 ? 2.132 -2.756 -7.887 1.00 84.12 85 GLY A C 1
ATOM 625 O O . GLY A 1 85 ? 0.949 -2.630 -7.586 1.00 84.12 85 GLY A O 1
ATOM 626 N N . GLU A 1 86 ? 2.671 -3.918 -8.248 1.00 85.88 86 GLU A N 1
ATOM 627 C CA . GLU A 1 86 ? 1.940 -5.182 -8.334 1.00 85.88 86 GLU A CA 1
ATOM 628 C C . GLU A 1 86 ? 2.532 -6.222 -7.385 1.00 85.88 86 GLU A C 1
ATOM 630 O O . GLU A 1 86 ? 3.746 -6.303 -7.187 1.00 85.88 86 GLU A O 1
ATOM 635 N N . VAL A 1 87 ? 1.663 -7.078 -6.856 1.00 86.50 87 VAL A N 1
ATOM 636 C CA . VAL A 1 87 ? 2.034 -8.250 -6.061 1.00 86.50 87 VAL A CA 1
ATOM 637 C C . VAL A 1 87 ? 1.463 -9.476 -6.755 1.00 86.50 87 VAL A C 1
ATOM 639 O O . VAL A 1 87 ? 0.259 -9.532 -7.004 1.00 86.50 87 VAL A O 1
ATOM 642 N N . ALA A 1 88 ? 2.332 -10.430 -7.106 1.00 85.00 88 ALA A N 1
ATOM 643 C CA . ALA A 1 88 ? 1.995 -11.608 -7.917 1.00 85.00 88 ALA A CA 1
ATOM 644 C C . ALA A 1 88 ? 1.169 -11.274 -9.183 1.00 85.00 88 ALA A C 1
ATOM 646 O O . ALA A 1 8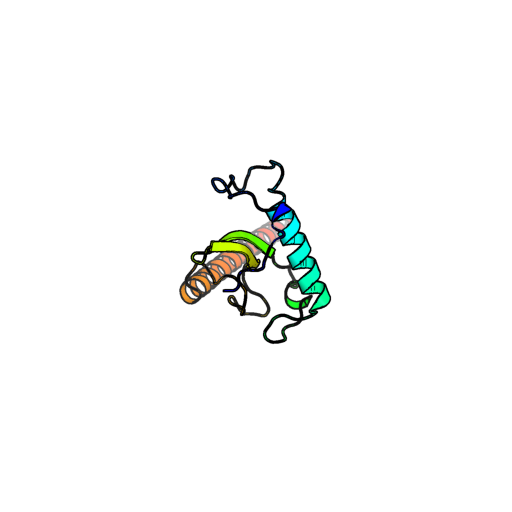8 ? 0.179 -11.937 -9.482 1.00 85.00 88 ALA A O 1
ATOM 647 N N . GLY A 1 89 ? 1.560 -10.215 -9.905 1.00 84.25 89 GLY A N 1
ATOM 648 C CA . GLY A 1 89 ? 0.909 -9.780 -11.149 1.00 84.25 89 GLY A CA 1
ATOM 649 C C . GLY A 1 89 ? -0.457 -9.111 -10.964 1.00 84.25 89 GLY A C 1
ATOM 650 O O . GLY A 1 89 ? -1.211 -8.982 -11.923 1.00 84.25 89 GLY A O 1
ATOM 651 N N . ARG A 1 90 ? -0.816 -8.721 -9.732 1.00 86.44 90 ARG A N 1
ATOM 652 C CA . ARG A 1 90 ? -2.086 -8.050 -9.420 1.00 86.44 90 ARG A CA 1
ATOM 653 C C . ARG A 1 90 ? -1.824 -6.713 -8.735 1.00 86.44 90 ARG A C 1
ATOM 655 O O . ARG A 1 90 ? -1.078 -6.645 -7.757 1.00 86.44 90 ARG A O 1
ATOM 662 N N . SER A 1 91 ? -2.490 -5.665 -9.213 1.00 87.88 91 SER A N 1
ATOM 663 C CA . SER A 1 91 ? -2.475 -4.313 -8.631 1.00 87.88 91 SER A CA 1
ATOM 664 C C . SER A 1 91 ? -3.542 -4.108 -7.547 1.00 87.88 91 SER A C 1
ATOM 666 O O . SER A 1 91 ? -3.521 -3.104 -6.840 1.00 87.88 91 SER A O 1
ATOM 668 N N . ALA A 1 92 ? -4.460 -5.065 -7.377 1.00 89.56 92 ALA A N 1
ATOM 669 C CA . ALA A 1 92 ? -5.525 -5.020 -6.382 1.00 89.56 92 ALA A CA 1
ATOM 670 C C . ALA A 1 92 ? -5.653 -6.358 -5.642 1.00 89.56 92 ALA A C 1
ATOM 672 O O . ALA A 1 92 ? -5.693 -7.423 -6.259 1.00 89.56 92 ALA A O 1
ATOM 673 N N . TRP A 1 93 ? -5.761 -6.282 -4.313 1.00 90.06 93 TRP A N 1
ATOM 6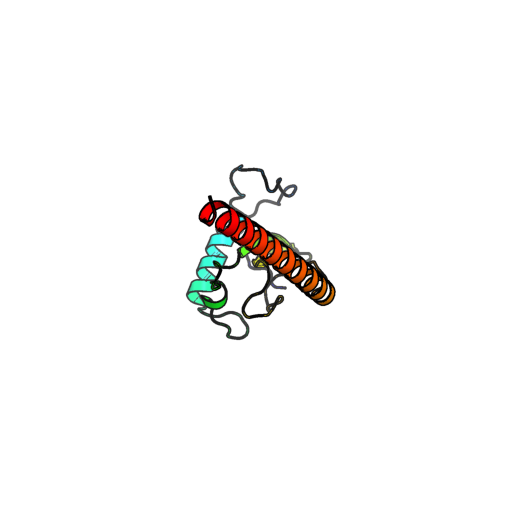74 C CA . TRP A 1 93 ? -5.947 -7.433 -3.427 1.00 90.06 93 TRP A CA 1
ATOM 675 C C . TRP A 1 93 ? -7.059 -7.162 -2.403 1.00 90.06 93 TRP A C 1
ATOM 677 O O . TRP A 1 93 ? -7.142 -6.045 -1.877 1.00 90.06 93 TRP A O 1
ATOM 687 N N . PRO A 1 94 ? -7.896 -8.157 -2.050 1.00 91.19 94 PRO A N 1
ATOM 688 C CA . PRO A 1 94 ? -8.929 -7.976 -1.034 1.00 91.19 94 PRO A CA 1
ATOM 689 C C . PRO A 1 94 ? -8.364 -7.520 0.316 1.00 91.19 94 PRO A C 1
ATOM 691 O O . PRO A 1 94 ? -7.346 -8.012 0.806 1.00 91.19 94 PRO A O 1
ATOM 694 N N . GLY A 1 95 ? -9.027 -6.537 0.925 1.00 90.69 95 GLY A N 1
ATOM 695 C CA . GLY A 1 95 ? -8.585 -5.940 2.188 1.00 90.69 95 GLY A CA 1
ATOM 696 C C . GLY A 1 95 ? -7.371 -5.006 2.075 1.00 90.69 95 GLY A C 1
ATOM 697 O O . GLY A 1 95 ? -6.828 -4.617 3.108 1.00 90.69 95 GLY A O 1
ATOM 698 N N . TRP A 1 96 ? -6.944 -4.642 0.864 1.00 93.19 96 TRP A N 1
ATOM 699 C CA . TRP A 1 96 ? -5.962 -3.583 0.607 1.00 93.19 96 TRP A CA 1
ATOM 700 C C . TRP A 1 96 ? -6.639 -2.356 -0.016 1.00 93.19 96 TRP A C 1
ATOM 702 O O . TRP A 1 96 ? -7.787 -2.430 -0.470 1.00 93.19 96 TRP A O 1
ATOM 712 N N . ALA A 1 97 ? -5.955 -1.213 0.014 1.00 93.06 97 ALA A N 1
ATOM 713 C CA . ALA A 1 97 ? -6.376 -0.028 -0.720 1.00 93.06 97 ALA A CA 1
ATOM 714 C C . ALA A 1 97 ? -6.353 -0.306 -2.238 1.00 93.06 97 ALA A C 1
ATOM 716 O O . ALA A 1 97 ? -5.431 -0.979 -2.710 1.00 93.06 97 ALA A O 1
ATOM 717 N N . PRO A 1 98 ? -7.354 0.169 -3.002 1.00 91.06 98 PRO A N 1
ATOM 718 C CA . PRO A 1 98 ? -7.365 0.013 -4.451 1.00 91.06 98 PRO A CA 1
ATOM 719 C C . PRO A 1 98 ? -6.280 0.884 -5.111 1.00 91.06 98 PRO A C 1
ATOM 721 O O . PRO A 1 98 ? -5.837 1.868 -4.509 1.00 91.06 98 PRO A O 1
ATOM 724 N N . PRO A 1 99 ? -5.872 0.567 -6.353 1.00 89.00 99 PRO A N 1
ATOM 725 C CA . PRO A 1 99 ? -5.019 1.458 -7.128 1.00 89.00 99 PRO A CA 1
ATOM 726 C C . PRO A 1 99 ? -5.701 2.822 -7.304 1.00 89.00 99 PRO A C 1
ATOM 728 O O . PRO A 1 99 ? -6.893 2.905 -7.592 1.00 89.00 99 PRO A O 1
ATOM 731 N N . LEU A 1 100 ? -4.928 3.897 -7.127 1.00 87.19 100 LEU A N 1
ATOM 732 C CA . LEU A 1 100 ? -5.391 5.283 -7.304 1.00 87.19 100 LEU A CA 1
ATOM 733 C C . LEU A 1 100 ? -5.308 5.757 -8.766 1.00 87.19 100 LEU A C 1
ATOM 735 O O . LEU A 1 100 ? -5.531 6.927 -9.059 1.00 87.19 100 LEU A O 1
ATOM 739 N N . TYR A 1 101 ? -4.939 4.855 -9.670 1.00 88.00 101 TYR A N 1
ATOM 740 C CA . TYR A 1 101 ? -4.748 5.082 -11.095 1.00 88.00 101 TYR A CA 1
ATOM 741 C C . TYR A 1 101 ? -5.559 4.056 -11.889 1.00 88.00 101 TYR A C 1
ATOM 743 O O . TYR A 1 101 ? -5.915 3.000 -11.363 1.00 88.00 101 TYR A O 1
ATOM 751 N N . ASP A 1 102 ? -5.815 4.349 -13.163 1.00 89.00 102 ASP A N 1
ATOM 752 C CA . ASP A 1 102 ? -6.401 3.385 -14.093 1.00 89.00 102 ASP A CA 1
ATOM 753 C C . ASP A 1 102 ? -5.342 2.328 -14.473 1.00 89.00 102 ASP A C 1
ATOM 755 O O . ASP A 1 102 ? -4.316 2.690 -15.065 1.00 89.00 102 ASP A O 1
ATOM 759 N N . PRO A 1 103 ? -5.546 1.038 -14.142 1.00 84.94 103 PRO A N 1
ATOM 760 C CA . PRO A 1 103 ? -4.559 -0.002 -14.415 1.00 84.94 103 PRO A CA 1
ATOM 761 C C . PRO A 1 103 ? -4.275 -0.197 -15.907 1.00 84.94 103 PRO A C 1
ATOM 763 O O . PRO A 1 103 ? -3.130 -0.425 -16.279 1.00 84.94 103 PRO A O 1
ATOM 766 N N . VAL A 1 104 ? -5.288 -0.055 -16.769 1.00 88.75 104 VAL A N 1
ATOM 767 C CA . VAL A 1 104 ? -5.157 -0.253 -18.220 1.00 88.75 104 VAL A CA 1
ATOM 768 C C . VAL A 1 104 ? -4.319 0.867 -18.828 1.00 88.75 104 VAL A C 1
ATOM 770 O O . VAL A 1 104 ? -3.419 0.621 -19.635 1.00 88.75 104 VAL A O 1
ATOM 773 N N . VAL A 1 105 ? -4.585 2.107 -18.415 1.00 92.12 105 VAL A N 1
ATOM 774 C CA . VAL A 1 105 ? -3.792 3.265 -18.848 1.00 92.12 105 VAL A CA 1
ATOM 775 C C . VAL A 1 105 ? -2.356 3.149 -18.337 1.00 92.12 105 VAL A C 1
ATOM 777 O O . VAL A 1 105 ? -1.413 3.394 -19.092 1.00 92.12 105 VAL A O 1
ATOM 780 N N . TYR A 1 106 ? -2.181 2.742 -17.078 1.00 89.38 106 TYR A N 1
ATOM 781 C CA . TYR A 1 106 ? -0.865 2.560 -16.475 1.00 89.38 106 TYR A CA 1
ATOM 782 C C . TYR A 1 106 ? -0.044 1.476 -17.183 1.00 89.38 106 TYR A C 1
ATOM 784 O O . TYR A 1 106 ? 1.128 1.702 -17.480 1.00 89.38 106 TYR A O 1
ATOM 792 N N . ASP A 1 107 ? -0.653 0.338 -17.521 1.00 88.06 107 ASP A N 1
ATOM 793 C CA . ASP A 1 107 ? 0.016 -0.758 -18.227 1.00 88.06 107 ASP A CA 1
ATOM 794 C C . ASP A 1 107 ? 0.510 -0.346 -19.609 1.00 88.06 107 ASP A C 1
ATOM 796 O O . ASP A 1 107 ? 1.648 -0.647 -19.984 1.00 88.06 107 ASP A O 1
ATOM 800 N N . ARG A 1 108 ? -0.315 0.399 -20.348 1.00 92.75 108 ARG A N 1
ATOM 801 C CA . ARG A 1 108 ? 0.083 0.949 -21.642 1.00 92.75 108 ARG A CA 1
ATOM 802 C C . ARG A 1 108 ? 1.276 1.894 -21.498 1.00 92.75 108 ARG A C 1
ATOM 804 O O . ARG A 1 108 ? 2.264 1.739 -22.214 1.00 92.75 108 ARG A O 1
ATOM 811 N N . LEU A 1 109 ? 1.204 2.840 -20.561 1.00 93.25 109 LEU A N 1
ATOM 812 C CA . LEU A 1 109 ? 2.283 3.799 -20.321 1.00 93.25 109 LEU A CA 1
ATOM 813 C C . LEU A 1 109 ? 3.578 3.093 -19.892 1.00 93.25 109 LEU A C 1
ATOM 815 O O . LEU A 1 109 ? 4.661 3.437 -20.366 1.00 93.25 109 LEU A O 1
ATOM 819 N N . ARG A 1 110 ? 3.474 2.072 -19.034 1.00 88.31 110 ARG A N 1
ATOM 820 C CA . ARG A 1 110 ? 4.610 1.243 -18.618 1.00 88.31 110 ARG A CA 1
ATOM 821 C C . ARG A 1 110 ? 5.289 0.596 -19.823 1.00 88.31 110 ARG A C 1
ATOM 823 O O . ARG A 1 110 ? 6.508 0.699 -19.938 1.00 88.31 110 ARG A O 1
ATOM 830 N N . ALA A 1 111 ? 4.526 -0.020 -20.726 1.00 90.19 111 ALA A N 1
ATOM 831 C CA . ALA A 1 111 ? 5.075 -0.662 -21.919 1.00 90.19 111 ALA A CA 1
ATOM 832 C C . ALA A 1 111 ? 5.795 0.339 -22.845 1.00 90.19 111 ALA A C 1
ATOM 834 O O . ALA A 1 111 ? 6.893 0.059 -23.330 1.00 90.19 111 ALA A O 1
ATOM 835 N N . GLU A 1 112 ? 5.217 1.527 -23.047 1.00 94.94 112 GLU A N 1
ATOM 836 C CA . GLU A 1 112 ? 5.827 2.601 -23.844 1.00 94.94 112 GLU A CA 1
ATOM 837 C C . GLU A 1 112 ? 7.162 3.074 -23.230 1.00 94.94 112 GLU A C 1
ATOM 839 O O . GLU A 1 112 ? 8.172 3.195 -23.932 1.00 94.94 112 GLU A O 1
ATOM 844 N N . ILE A 1 113 ? 7.203 3.264 -21.907 1.00 92.75 113 ILE A N 1
ATOM 845 C CA . ILE A 1 113 ? 8.417 3.649 -21.169 1.00 92.75 113 ILE A CA 1
ATOM 846 C C . ILE A 1 113 ? 9.482 2.547 -21.228 1.00 92.75 113 ILE A C 1
ATOM 848 O O . ILE A 1 113 ? 10.662 2.835 -21.439 1.00 92.75 113 ILE A O 1
ATOM 852 N N . GLU A 1 114 ? 9.102 1.281 -21.054 1.00 92.75 114 GLU A N 1
ATOM 853 C CA . GLU A 1 114 ? 10.036 0.154 -21.123 1.00 92.75 114 GLU A CA 1
ATOM 854 C C . GLU A 1 114 ? 10.677 0.031 -22.510 1.00 92.75 114 GLU A C 1
ATOM 856 O O . GLU A 1 114 ? 11.899 -0.126 -22.606 1.00 92.75 114 GLU A O 1
ATOM 861 N N . ALA A 1 115 ? 9.893 0.197 -23.580 1.00 93.94 115 ALA A N 1
ATOM 862 C CA . ALA A 1 115 ? 10.404 0.225 -24.947 1.00 93.94 115 ALA A CA 1
ATOM 863 C C . ALA A 1 115 ? 11.377 1.397 -25.171 1.00 93.94 115 ALA A C 1
ATOM 865 O O . ALA A 1 115 ? 12.462 1.211 -25.735 1.00 93.94 115 ALA A O 1
ATOM 866 N N . ALA A 1 116 ? 11.043 2.592 -24.672 1.00 95.12 116 ALA A N 1
ATOM 867 C CA . ALA A 1 116 ? 11.923 3.756 -24.747 1.00 95.12 116 ALA A CA 1
ATOM 868 C C . ALA A 1 116 ? 13.249 3.527 -23.995 1.00 95.12 116 ALA A C 1
ATOM 870 O O . ALA A 1 116 ? 14.329 3.805 -24.530 1.00 95.12 116 ALA A O 1
ATOM 871 N N . HIS A 1 117 ? 13.191 2.956 -22.788 1.00 93.94 117 HIS A N 1
ATOM 872 C CA . HIS A 1 117 ? 14.372 2.591 -22.005 1.00 93.94 117 HIS A CA 1
ATOM 873 C C . HIS A 1 117 ? 15.232 1.530 -22.697 1.00 93.94 117 HIS A C 1
ATOM 875 O O . HIS A 1 117 ? 16.459 1.636 -22.670 1.00 93.94 117 HIS A O 1
ATOM 881 N N . ALA A 1 118 ? 14.626 0.513 -23.311 1.00 92.62 118 ALA A N 1
ATOM 882 C CA . ALA A 1 118 ? 15.355 -0.497 -24.072 1.00 92.62 118 ALA A CA 1
ATOM 883 C C . ALA A 1 118 ? 16.092 0.136 -25.264 1.00 92.62 118 ALA A C 1
ATOM 885 O O . ALA A 1 118 ? 17.282 -0.117 -25.464 1.00 92.62 118 ALA A O 1
ATOM 886 N N . GLY A 1 119 ? 15.423 1.037 -25.993 1.00 94.06 119 GLY A N 1
ATOM 887 C CA . GLY A 1 119 ? 16.027 1.781 -27.097 1.00 94.06 119 GLY A CA 1
ATOM 888 C C . GLY A 1 119 ? 17.209 2.654 -26.661 1.00 94.06 119 GLY A C 1
ATOM 889 O O . GLY A 1 119 ? 18.240 2.676 -27.333 1.00 94.06 119 GLY A O 1
ATOM 890 N N . LEU A 1 120 ? 17.096 3.345 -25.523 1.00 94.75 120 LEU A N 1
ATOM 891 C CA . LEU A 1 120 ? 18.191 4.140 -24.953 1.00 94.75 120 LEU A CA 1
ATOM 892 C C . LEU A 1 120 ? 19.394 3.271 -24.562 1.00 94.75 120 LEU A C 1
ATOM 894 O O . LEU A 1 120 ? 20.524 3.602 -24.920 1.00 94.75 120 LEU A O 1
ATOM 898 N N . ARG A 1 121 ? 19.161 2.133 -23.896 1.00 93.50 121 ARG A N 1
ATOM 899 C CA . ARG A 1 121 ? 20.231 1.197 -23.505 1.00 93.50 121 ARG A CA 1
ATOM 900 C C . ARG A 1 121 ? 20.963 0.619 -24.710 1.00 93.50 121 ARG A C 1
ATOM 902 O O . ARG A 1 121 ? 22.188 0.564 -24.705 1.00 93.50 121 ARG A O 1
ATOM 909 N N . ALA A 1 122 ? 20.227 0.235 -25.753 1.00 92.81 122 ALA A N 1
ATOM 910 C CA . ALA A 1 122 ? 20.819 -0.286 -26.981 1.00 92.81 122 ALA A CA 1
ATOM 911 C C . ALA A 1 122 ? 21.730 0.750 -27.657 1.00 92.81 122 ALA A C 1
ATOM 913 O O . ALA A 1 122 ? 22.832 0.409 -28.083 1.00 92.81 122 ALA A O 1
ATOM 914 N N . ARG A 1 123 ? 21.309 2.023 -27.704 1.00 94.62 123 ARG A N 1
ATOM 915 C CA . ARG A 1 123 ? 22.144 3.107 -28.243 1.00 94.62 123 ARG A CA 1
ATOM 916 C C . ARG A 1 123 ? 23.407 3.327 -27.414 1.00 94.62 123 ARG A C 1
ATOM 918 O O . ARG A 1 123 ? 24.475 3.432 -28.004 1.00 94.62 123 ARG A O 1
ATOM 925 N N . SER A 1 124 ? 23.299 3.341 -26.083 1.00 94.38 124 SER A N 1
ATOM 926 C CA . SER A 1 124 ? 24.465 3.471 -25.192 1.00 94.38 124 SER A CA 1
ATOM 927 C C . SER A 1 124 ? 25.485 2.357 -25.444 1.00 94.38 124 SER A C 1
ATOM 929 O O . SER A 1 124 ? 26.649 2.637 -25.708 1.00 94.38 124 SER A O 1
ATOM 931 N N . MET A 1 125 ? 25.020 1.102 -25.484 1.00 93.19 125 MET A N 1
ATOM 932 C CA . MET A 1 125 ? 25.868 -0.068 -25.737 1.00 93.19 125 MET A CA 1
ATOM 933 C C . MET A 1 125 ? 26.559 0.007 -27.109 1.00 93.19 125 MET A C 1
ATOM 935 O O . MET A 1 125 ? 27.742 -0.295 -27.231 1.00 93.19 125 MET A O 1
ATOM 939 N N . GLN A 1 126 ? 25.843 0.424 -28.161 1.00 92.25 126 GLN A N 1
ATOM 940 C CA . GLN A 1 126 ? 26.440 0.564 -29.493 1.00 92.25 126 GLN A CA 1
ATOM 941 C C . GLN A 1 126 ? 27.516 1.651 -29.547 1.00 92.25 126 GLN A C 1
ATOM 943 O O . GLN A 1 126 ? 28.5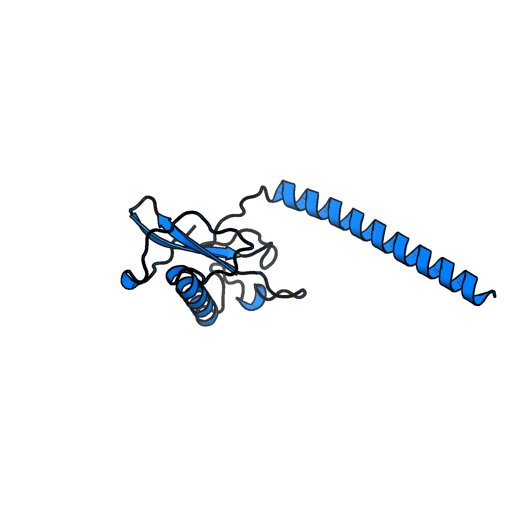23 1.459 -30.228 1.00 92.25 126 GLN A O 1
ATOM 948 N N . SER A 1 127 ? 27.318 2.772 -28.853 1.00 91.75 127 SER A N 1
ATOM 949 C CA . SER A 1 127 ? 28.329 3.828 -28.761 1.00 91.75 127 SER A CA 1
ATOM 950 C C . SER A 1 127 ? 29.591 3.328 -28.058 1.00 91.75 127 SER A C 1
ATOM 952 O O . SER A 1 127 ? 30.679 3.475 -28.607 1.00 91.75 127 SER A O 1
ATOM 954 N N . GLU A 1 128 ? 29.449 2.646 -26.919 1.00 93.88 128 GLU A N 1
ATOM 955 C CA . GLU A 1 128 ? 30.576 2.067 -26.172 1.00 93.88 128 GLU A CA 1
ATOM 956 C C . GLU A 1 128 ? 31.369 1.052 -27.009 1.00 93.88 128 GLU A C 1
ATOM 958 O O . GLU A 1 128 ? 32.601 1.085 -27.038 1.00 93.88 128 GLU A O 1
ATOM 963 N N . LEU A 1 129 ? 30.677 0.180 -27.753 1.00 92.00 129 LEU A N 1
ATOM 964 C CA . LEU A 1 129 ? 31.322 -0.786 -28.648 1.00 92.00 129 LEU A CA 1
ATOM 965 C C . LEU A 1 129 ? 32.085 -0.098 -29.788 1.00 92.00 129 LEU A C 1
ATOM 967 O O . LEU A 1 129 ? 33.209 -0.496 -30.098 1.00 92.00 129 LEU A O 1
ATOM 971 N N . ARG A 1 130 ? 31.505 0.947 -30.394 1.00 90.38 130 ARG A N 1
ATOM 972 C CA . ARG A 1 130 ? 32.171 1.728 -31.449 1.00 90.38 130 ARG A CA 1
ATOM 973 C C . ARG A 1 130 ? 33.423 2.423 -30.922 1.00 90.38 130 ARG A C 1
ATOM 975 O O . ARG A 1 130 ? 34.461 2.372 -31.576 1.00 90.38 130 ARG A O 1
ATOM 982 N N . GLU A 1 131 ? 33.350 3.035 -29.744 1.00 92.19 131 GLU A N 1
ATOM 983 C CA . GLU A 1 131 ? 34.502 3.679 -29.106 1.00 92.19 131 GLU A CA 1
ATOM 984 C C . GLU A 1 131 ? 35.612 2.676 -28.769 1.00 92.19 131 GLU A C 1
ATOM 986 O O . GLU A 1 131 ? 36.789 2.944 -29.024 1.00 92.19 131 GLU A O 1
ATOM 991 N N . ALA A 1 132 ? 35.255 1.499 -28.246 1.00 89.81 132 ALA A N 1
ATOM 992 C CA . ALA A 1 132 ? 36.208 0.431 -27.959 1.00 89.81 132 ALA A CA 1
ATOM 993 C C . ALA A 1 132 ? 36.894 -0.091 -29.232 1.00 89.81 132 ALA A C 1
ATOM 995 O O . ALA A 1 132 ? 38.102 -0.340 -29.228 1.00 89.81 132 ALA A O 1
ATOM 996 N N . GLU A 1 133 ? 36.153 -0.224 -30.335 1.00 91.12 133 GLU A N 1
ATOM 997 C CA . GLU A 1 133 ? 36.716 -0.663 -31.611 1.00 91.12 133 GLU A CA 1
ATOM 998 C C . GLU A 1 133 ? 37.695 0.365 -32.193 1.00 91.12 133 GLU A C 1
ATOM 1000 O O . GLU A 1 133 ? 38.767 -0.019 -32.665 1.00 91.12 133 GLU A O 1
ATOM 1005 N N . VAL A 1 134 ? 37.369 1.660 -32.114 1.00 89.81 134 VAL A N 1
ATOM 1006 C CA . VAL A 1 134 ? 38.285 2.741 -32.514 1.00 89.81 134 VAL A CA 1
ATOM 1007 C C . VAL A 1 134 ? 39.557 2.699 -31.670 1.00 89.81 134 VAL A C 1
ATOM 1009 O O . VAL A 1 134 ? 40.653 2.717 -32.224 1.00 89.81 134 VAL A O 1
ATOM 1012 N N . ARG A 1 135 ? 39.431 2.557 -30.344 1.00 86.94 135 ARG A N 1
ATOM 1013 C CA . ARG A 1 135 ? 40.579 2.490 -29.427 1.00 86.94 135 ARG A CA 1
ATOM 1014 C C . ARG A 1 135 ? 41.492 1.288 -29.693 1.00 86.94 135 ARG A C 1
ATOM 1016 O O . ARG A 1 135 ? 42.686 1.398 -29.473 1.00 86.94 135 ARG A O 1
ATOM 1023 N N . ARG A 1 136 ? 40.956 0.158 -30.172 1.00 83.44 136 ARG A N 1
ATOM 1024 C CA . ARG A 1 136 ? 41.737 -1.053 -30.503 1.00 83.44 136 ARG A CA 1
ATOM 1025 C C . ARG A 1 136 ? 42.522 -0.941 -31.817 1.00 83.44 136 ARG A C 1
ATOM 1027 O O . ARG A 1 136 ? 43.387 -1.772 -32.072 1.00 83.44 136 ARG A O 1
ATOM 1034 N N . LYS A 1 137 ? 42.162 0.002 -32.691 1.00 79.69 137 LYS A N 1
ATOM 1035 C CA . LYS A 1 137 ? 42.812 0.216 -33.998 1.00 79.69 137 LYS A CA 1
ATOM 1036 C C . LYS A 1 137 ? 43.902 1.301 -33.958 1.00 79.69 137 LYS A C 1
ATOM 1038 O O . LYS A 1 137 ? 44.515 1.543 -34.994 1.00 79.69 137 LYS A O 1
ATOM 1043 N N . LEU A 1 138 ? 44.111 1.932 -32.800 1.00 66.56 138 LEU A N 1
ATOM 1044 C CA . LEU A 1 138 ? 45.194 2.874 -32.496 1.00 66.56 138 LEU A CA 1
ATOM 1045 C C . LEU A 1 138 ? 46.326 2.149 -31.762 1.00 66.56 138 LEU A C 1
ATOM 1047 O O . LEU A 1 138 ? 47.491 2.523 -32.006 1.00 66.56 138 LEU A O 1
#

pLDDT: mean 87.63, std 7.38, range [62.16, 96.81]

Sequence (138 aa):
MAVFPIPEALWTPPGPLPSPFDESPRHPAARWAVEDLRRRLREAGQLADGAPVAALVGPRGGTMLGVLVVAAADGSQGYLRAFGGEVAGRSAWPGWAPPLYDPVVYDRLRAEIEAAHAGLRARSMQSELREAEVRRKL

Radius of gyration: 21.68 Å; chains: 1; bounding box: 64×35×58 Å

Foldseek 3Di:
DDFAAFPPVLDDPDDPDDDPPDPPDPRPRQVVQVVVVVVCLVVVQAAPVRHGSCLQQDPVGGWDKGKDWDQDPVRGTGIAIATPDDRPNDQDGPRHDHDPDDPVVVVVVVVVVVVVVVVVVVVVVVVVVVVVVVVVVD

Secondary structure (DSSP, 8-state):
--PEE--GGG-----SPPPTT--SPPPHHHHHHHHHHHHHHHHH-B-TTS-BGGGGS-TTSPPPEEEEEEE-TTS-EEEEEEESS-BTTBS--TTSPPPSS-HHHHHHHHHHHHHHHHHHHHHHHHHHHHHHHHHHT-